Protein AF-H1DK63-F1 (afdb_monomer_lite)

Organism: NCBI:txid742817

Foldseek 3Di:
DWQWDWDDDPPDWIWIAGNVVRDIDTADPLLVVLVVCVVVVDDLVCSCVDPVCVVPDPVVSVVSVVVVVVCVVVNSGDRDDPDDPDVDPDDPVNVVVCLLVPAEDEDAQALDDPDADCPPCQHDPHDDDDDHPGDGDDVVVVVVSCVVSVVRDDHHYHYDD

Radius of gyration: 26.91 Å; chains: 1; bounding box: 57×32×70 Å

Secondary structure (DSSP, 8-state):
--SEEEEE-SSS-EEEEETTTTEEEEE-HHHHHHHHHHHTT--GGGGGG-GGGTTS-HHHHHHHHHHHHHHHHTTSS-SS-SS--------HHHHHHHHHT--EEEEE-B---S---TTSTTSSS--SPPPP---BPPHHHHHHHHHHHTTSS--EEEEE-

InterPro domains:
  IPR000385 MoaA/NifB/PqqE, iron-sulphur binding, conserved site [PS01305] (109-120)
  IPR013785 Aldolase-type TIM barrel [G3DSA:3.20.20.70] (91-160)
  IPR058240 Radical SAM superfamily [SSF102114] (104-151)

Structure (mmCIF, N/CA/C/O backbone):
data_AF-H1DK63-F1
#
_entry.id   AF-H1DK63-F1
#
loop_
_atom_site.group_PDB
_atom_site.id
_atom_site.type_symbol
_atom_site.label_atom_id
_atom_site.label_alt_id
_atom_site.label_comp_id
_atom_site.label_asym_id
_atom_site.label_entity_id
_atom_site.label_seq_id
_atom_site.pdbx_PDB_ins_code
_atom_site.Cartn_x
_atom_site.Cartn_y
_atom_site.Cartn_z
_atom_site.occupancy
_atom_site.B_iso_or_equiv
_atom_site.auth_seq_id
_atom_site.auth_comp_id
_atom_site.auth_asym_id
_atom_site.auth_atom_id
_atom_site.pdbx_PDB_model_num
ATOM 1 N N . MET A 1 1 ? 15.204 -5.808 -1.249 1.00 54.41 1 MET A N 1
ATOM 2 C CA . MET A 1 1 ? 14.059 -5.805 -2.186 1.00 54.41 1 MET A CA 1
ATOM 3 C C . MET A 1 1 ? 14.324 -4.752 -3.243 1.00 54.41 1 MET A C 1
ATOM 5 O O . MET A 1 1 ? 14.629 -3.634 -2.863 1.00 54.41 1 MET A O 1
ATOM 9 N N . LYS A 1 2 ? 14.225 -5.095 -4.530 1.00 66.62 2 LYS A N 1
ATOM 10 C CA . LYS A 1 2 ? 14.326 -4.110 -5.616 1.00 66.62 2 LYS A CA 1
ATOM 11 C C . LYS A 1 2 ? 13.264 -3.024 -5.396 1.00 66.62 2 LYS A C 1
ATOM 13 O O . LYS A 1 2 ? 12.132 -3.370 -5.063 1.00 66.62 2 LYS A O 1
ATOM 18 N N . ASN A 1 3 ? 13.602 -1.749 -5.571 1.00 73.12 3 ASN A N 1
ATOM 19 C CA . ASN A 1 3 ? 12.677 -0.636 -5.310 1.00 73.12 3 ASN A CA 1
ATOM 20 C C . ASN A 1 3 ? 11.567 -0.508 -6.375 1.00 73.12 3 ASN A C 1
ATOM 22 O O . ASN A 1 3 ? 10.694 0.352 -6.297 1.00 73.12 3 ASN A O 1
ATOM 26 N N . ASN A 1 4 ? 11.563 -1.380 -7.381 1.00 79.44 4 ASN A N 1
ATOM 27 C CA . ASN A 1 4 ? 10.559 -1.354 -8.422 1.00 79.44 4 ASN A CA 1
ATOM 28 C C . ASN A 1 4 ? 9.896 -2.691 -8.720 1.00 79.44 4 ASN A C 1
ATOM 30 O O . ASN A 1 4 ? 10.527 -3.747 -8.730 1.00 79.44 4 ASN A O 1
ATOM 34 N N . ILE A 1 5 ? 8.619 -2.591 -9.085 1.00 86.12 5 ILE A N 1
ATOM 35 C CA . ILE A 1 5 ? 7.793 -3.697 -9.555 1.00 86.12 5 ILE A CA 1
ATOM 36 C C . ILE A 1 5 ? 7.347 -3.389 -10.984 1.00 86.12 5 ILE A C 1
ATOM 38 O O . ILE A 1 5 ? 6.712 -2.366 -11.247 1.00 86.12 5 ILE A O 1
ATOM 42 N N . LEU A 1 6 ? 7.680 -4.284 -11.912 1.00 87.06 6 LEU A N 1
ATOM 43 C CA . LEU A 1 6 ? 7.161 -4.261 -13.275 1.00 87.06 6 LEU A CA 1
ATOM 44 C C . LEU A 1 6 ? 5.926 -5.161 -13.339 1.00 87.06 6 LEU A C 1
ATOM 46 O O . LEU A 1 6 ? 6.004 -6.341 -13.006 1.00 87.06 6 LEU A O 1
ATOM 50 N N . PHE A 1 7 ? 4.795 -4.626 -13.785 1.00 88.69 7 PHE A N 1
ATOM 51 C CA . PHE A 1 7 ? 3.584 -5.419 -13.990 1.00 88.69 7 PHE A CA 1
ATOM 52 C C . PHE A 1 7 ? 2.838 -4.974 -15.244 1.00 88.69 7 PHE A C 1
ATOM 54 O O . PHE A 1 7 ? 3.188 -3.994 -15.906 1.00 88.69 7 PHE A O 1
ATOM 61 N N . SER A 1 8 ? 1.840 -5.747 -15.653 1.00 88.75 8 SER A N 1
ATOM 62 C CA . SER A 1 8 ? 1.051 -5.458 -16.849 1.00 88.75 8 SER A CA 1
ATOM 63 C C . SER A 1 8 ? -0.408 -5.776 -16.608 1.00 88.75 8 SER A C 1
ATOM 65 O O . SER A 1 8 ? -0.727 -6.714 -15.880 1.00 88.75 8 SER A O 1
ATOM 67 N N . THR A 1 9 ? -1.290 -5.001 -17.227 1.00 86.88 9 THR A N 1
ATOM 68 C CA . THR A 1 9 ? -2.692 -5.394 -17.340 1.00 86.88 9 THR A CA 1
ATOM 69 C C . THR A 1 9 ? -2.826 -6.504 -18.383 1.00 86.88 9 THR A C 1
ATOM 71 O O . THR A 1 9 ? -1.981 -6.582 -19.279 1.00 86.88 9 THR A O 1
ATOM 74 N N . PRO A 1 10 ? -3.877 -7.342 -18.299 1.00 81.56 10 PRO A N 1
ATOM 75 C CA . PRO A 1 10 ? -4.086 -8.443 -19.239 1.00 81.56 10 PRO A CA 1
ATOM 76 C C . PRO A 1 10 ? -4.026 -8.017 -20.710 1.00 81.56 10 PRO A C 1
ATOM 78 O O . PRO A 1 10 ? -3.481 -8.743 -21.535 1.00 81.56 10 PRO A O 1
ATOM 81 N N . ASP A 1 11 ? -4.506 -6.807 -21.021 1.00 70.06 11 ASP A N 1
ATOM 82 C CA . ASP A 1 11 ? -4.874 -6.507 -22.402 1.00 70.06 11 ASP A CA 1
ATOM 83 C C . ASP A 1 11 ? -4.070 -5.401 -23.080 1.00 70.06 11 ASP A C 1
ATOM 85 O O . ASP A 1 11 ? -4.255 -5.237 -24.284 1.00 70.06 11 ASP A O 1
ATOM 89 N N . ARG A 1 12 ? -3.250 -4.579 -22.392 1.00 73.94 12 ARG A N 1
ATOM 90 C CA . ARG A 1 12 ? -2.667 -3.411 -23.100 1.00 73.94 12 ARG A CA 1
ATOM 91 C C . ARG A 1 12 ? -1.492 -2.669 -22.480 1.00 73.94 12 ARG A C 1
ATOM 93 O O . ARG A 1 12 ? -0.650 -2.176 -23.227 1.00 73.94 12 ARG A O 1
ATOM 100 N N . PHE A 1 13 ? -1.438 -2.513 -21.162 1.00 85.00 13 PHE A N 1
ATOM 101 C CA . PHE A 1 13 ? -0.543 -1.525 -20.560 1.00 85.00 13 PHE A CA 1
ATOM 102 C C . PHE A 1 13 ? 0.458 -2.166 -19.624 1.00 85.00 13 PHE A C 1
ATOM 104 O O . PHE A 1 13 ? 0.147 -3.080 -18.865 1.00 85.00 13 PHE A O 1
ATOM 111 N N . SER A 1 14 ? 1.682 -1.660 -19.698 1.00 90.62 14 SER A N 1
ATOM 112 C CA . SER A 1 14 ? 2.757 -2.040 -18.796 1.00 90.62 14 SER A CA 1
ATOM 113 C C . SER A 1 14 ? 2.981 -0.899 -17.829 1.00 90.62 14 SER A C 1
ATOM 115 O O . SER A 1 14 ? 2.930 0.265 -18.224 1.00 90.62 14 SER A O 1
ATOM 117 N N . TYR A 1 15 ? 3.218 -1.234 -16.574 1.00 90.62 15 TYR A N 1
ATOM 118 C CA . TYR A 1 15 ? 3.384 -0.262 -15.515 1.00 90.62 15 TYR A CA 1
ATOM 119 C C . TYR A 1 15 ? 4.626 -0.576 -14.726 1.00 90.62 15 TYR A C 1
ATOM 121 O O . TYR A 1 15 ? 5.005 -1.730 -14.518 1.00 90.62 15 TYR A O 1
ATOM 129 N N . TRP A 1 16 ? 5.213 0.503 -14.262 1.00 88.12 16 TRP A N 1
ATOM 130 C CA . TRP A 1 16 ? 6.343 0.489 -13.383 1.00 88.12 16 TRP A CA 1
ATOM 131 C C . TRP A 1 16 ? 5.947 1.142 -12.073 1.00 88.12 16 TRP A C 1
ATOM 133 O O . TRP A 1 16 ? 5.574 2.308 -12.073 1.00 88.12 16 TRP A O 1
ATOM 143 N N . TYR A 1 17 ? 5.984 0.395 -10.978 1.00 88.38 17 TYR A N 1
ATOM 144 C CA . TYR A 1 17 ? 5.674 0.913 -9.652 1.00 88.38 17 TYR A CA 1
ATOM 145 C C . TYR A 1 17 ? 6.955 1.111 -8.852 1.00 88.38 17 TYR A C 1
ATOM 147 O O . TYR A 1 17 ? 7.696 0.146 -8.664 1.00 88.38 17 TYR A O 1
ATOM 155 N N . SER A 1 18 ? 7.192 2.339 -8.389 1.00 85.81 18 SER A N 1
ATOM 156 C CA . SER A 1 18 ? 8.243 2.655 -7.417 1.00 85.81 18 SER A CA 1
ATOM 157 C C . SER A 1 18 ? 7.692 2.456 -6.010 1.00 85.81 18 SER A C 1
ATOM 159 O O . SER A 1 18 ? 6.699 3.084 -5.634 1.00 85.81 18 SER A O 1
ATOM 161 N N . ILE A 1 19 ? 8.333 1.589 -5.228 1.00 82.12 19 ILE A N 1
ATOM 162 C CA . ILE A 1 19 ? 7.929 1.297 -3.850 1.00 82.12 19 ILE A CA 1
ATOM 163 C C . ILE A 1 19 ? 8.214 2.506 -2.954 1.00 82.12 19 ILE A C 1
ATOM 165 O O . ILE A 1 19 ? 7.334 2.908 -2.192 1.00 82.12 19 ILE A O 1
ATOM 169 N N . SER A 1 20 ? 9.397 3.118 -3.079 1.00 79.19 20 SER A N 1
ATOM 170 C CA . SER A 1 20 ? 9.782 4.302 -2.301 1.00 79.19 20 SER A CA 1
ATOM 171 C C . SER A 1 20 ? 8.855 5.485 -2.563 1.00 79.19 20 SER A C 1
ATOM 173 O O . SER A 1 20 ? 8.379 6.113 -1.618 1.00 79.19 20 SER A O 1
ATOM 175 N N . ASN A 1 21 ? 8.540 5.758 -3.833 1.00 82.88 21 ASN A N 1
ATOM 176 C CA . ASN A 1 21 ? 7.709 6.911 -4.195 1.00 82.88 21 ASN A CA 1
ATOM 177 C C . ASN A 1 21 ? 6.205 6.612 -4.122 1.00 82.88 21 ASN A C 1
ATOM 179 O O . ASN A 1 21 ? 5.402 7.537 -4.100 1.00 82.88 21 ASN A O 1
ATOM 183 N N . LYS A 1 22 ? 5.810 5.333 -4.049 1.00 86.31 22 LYS A N 1
ATOM 184 C CA . LYS A 1 22 ? 4.411 4.866 -4.067 1.00 86.31 22 LYS A CA 1
ATOM 185 C C . LYS A 1 22 ? 3.636 5.314 -5.310 1.00 86.31 22 LYS A C 1
ATOM 187 O O . LYS A 1 22 ? 2.421 5.502 -5.259 1.00 86.31 22 LYS A O 1
ATOM 192 N N . GLU A 1 23 ? 4.328 5.425 -6.437 1.00 87.44 23 GLU A N 1
ATOM 193 C CA . GLU A 1 23 ? 3.779 5.906 -7.704 1.00 87.44 23 GLU A CA 1
ATOM 194 C C . GLU A 1 23 ? 3.929 4.866 -8.813 1.00 87.44 23 GLU A C 1
ATOM 196 O O . GLU A 1 23 ? 4.910 4.118 -8.859 1.00 87.44 23 GLU A O 1
ATOM 201 N N . TYR A 1 24 ? 2.956 4.838 -9.728 1.00 89.38 24 TYR A N 1
ATOM 202 C CA . TYR A 1 24 ? 3.023 4.047 -10.952 1.00 89.38 24 TYR A CA 1
ATOM 203 C C . TYR A 1 24 ? 3.283 4.940 -12.165 1.00 89.38 24 TYR A C 1
ATOM 205 O O . TYR A 1 24 ? 2.668 5.987 -12.351 1.00 89.38 24 TYR A O 1
ATOM 213 N N . ILE A 1 25 ? 4.166 4.480 -13.040 1.00 89.31 25 ILE A N 1
ATOM 214 C CA . ILE A 1 25 ? 4.513 5.123 -14.299 1.00 89.31 25 ILE A CA 1
ATOM 215 C C . ILE A 1 25 ? 4.090 4.191 -15.424 1.00 89.31 25 ILE A C 1
ATOM 217 O O . ILE A 1 25 ? 4.457 3.014 -15.465 1.00 89.31 25 ILE A O 1
ATOM 221 N N . LEU A 1 26 ? 3.304 4.729 -16.352 1.00 90.56 26 LEU A N 1
ATOM 222 C CA . LEU A 1 26 ? 2.939 4.018 -17.567 1.00 90.56 26 LEU A CA 1
ATOM 223 C C . LEU A 1 26 ? 4.193 3.792 -18.420 1.00 90.56 26 LEU A C 1
ATOM 225 O O . LEU A 1 26 ? 4.925 4.736 -18.727 1.00 90.56 26 LEU A O 1
ATOM 229 N N . LEU A 1 27 ? 4.402 2.548 -18.840 1.00 90.25 27 LEU A N 1
ATOM 230 C CA . LEU A 1 27 ? 5.462 2.151 -19.753 1.00 90.25 27 LEU A CA 1
ATOM 231 C C . LEU A 1 27 ? 4.888 1.885 -21.148 1.00 90.25 27 LEU A C 1
ATOM 233 O O . LEU A 1 27 ? 4.236 0.858 -21.370 1.00 90.25 27 LEU A O 1
ATOM 237 N N . PRO A 1 28 ? 5.160 2.777 -22.113 1.00 89.88 28 PRO A N 1
ATOM 238 C CA . PRO A 1 28 ? 4.927 2.500 -23.522 1.00 89.88 28 PRO A CA 1
ATOM 239 C C . PRO A 1 28 ? 5.690 1.246 -23.988 1.00 89.88 28 PRO A C 1
ATOM 241 O O . PRO A 1 28 ? 6.728 0.916 -23.403 1.00 89.88 28 PRO A O 1
ATOM 244 N N . PRO A 1 29 ? 5.247 0.573 -25.069 1.00 90.12 29 PRO A N 1
ATOM 245 C CA . PRO A 1 29 ? 5.880 -0.655 -25.556 1.00 90.12 29 PRO A CA 1
ATOM 246 C C . PRO A 1 29 ? 7.394 -0.529 -25.771 1.00 90.12 29 PRO A C 1
ATOM 248 O O . PRO A 1 29 ? 8.141 -1.409 -25.353 1.00 90.12 29 PRO A O 1
ATOM 251 N N . LEU A 1 30 ? 7.855 0.583 -26.354 1.00 91.56 30 LEU A N 1
ATOM 252 C CA . LEU A 1 30 ? 9.280 0.845 -26.571 1.00 91.56 30 LEU A CA 1
ATOM 253 C C . LEU A 1 30 ? 10.058 0.978 -25.253 1.00 91.56 30 LEU A C 1
ATOM 255 O O . LEU A 1 30 ? 11.078 0.317 -25.072 1.00 91.56 30 LEU A O 1
ATOM 259 N N . ALA A 1 31 ? 9.541 1.763 -24.302 1.00 90.88 31 ALA A N 1
ATOM 260 C CA . ALA A 1 31 ? 10.151 1.919 -22.981 1.00 90.88 31 ALA A CA 1
ATOM 261 C C . ALA A 1 31 ? 10.282 0.571 -22.261 1.00 90.88 31 ALA A C 1
ATOM 263 O O . ALA A 1 31 ? 11.328 0.270 -21.693 1.00 90.88 31 ALA A O 1
ATOM 264 N N . ARG A 1 32 ? 9.236 -0.265 -22.333 1.00 90.38 32 ARG A N 1
ATOM 265 C CA . ARG A 1 32 ? 9.256 -1.616 -21.765 1.00 90.38 32 ARG A CA 1
ATOM 266 C C . ARG A 1 32 ? 10.326 -2.489 -22.412 1.00 90.38 32 ARG A C 1
ATOM 268 O O . ARG A 1 32 ? 11.072 -3.131 -21.681 1.00 90.38 32 ARG A O 1
ATOM 275 N N . LYS A 1 33 ? 10.406 -2.528 -23.747 1.00 91.12 33 LYS A N 1
ATOM 276 C CA . LYS A 1 33 ? 11.435 -3.311 -24.454 1.00 91.12 33 LYS A CA 1
ATOM 277 C C . LYS A 1 33 ? 12.834 -2.892 -24.006 1.00 91.12 33 LYS A C 1
ATOM 279 O O . LYS A 1 33 ? 13.627 -3.743 -23.629 1.00 91.12 33 LYS A O 1
ATOM 284 N N . ILE A 1 34 ? 13.102 -1.585 -23.991 1.00 92.62 34 ILE A N 1
ATOM 285 C CA . ILE A 1 34 ? 14.385 -1.019 -23.557 1.00 92.62 34 ILE A CA 1
ATOM 286 C C . ILE A 1 34 ? 14.705 -1.450 -22.123 1.00 92.62 34 ILE A C 1
ATOM 288 O O . ILE A 1 34 ? 15.787 -1.967 -21.873 1.00 92.62 34 ILE A O 1
ATOM 292 N N . ILE A 1 35 ? 13.753 -1.301 -21.199 1.00 89.50 35 ILE A N 1
ATOM 293 C CA . ILE A 1 35 ? 13.906 -1.728 -19.803 1.00 89.50 35 ILE A CA 1
ATOM 294 C C . ILE A 1 35 ? 14.247 -3.220 -19.708 1.00 89.50 35 ILE A C 1
ATOM 296 O O . ILE A 1 35 ? 15.203 -3.574 -19.027 1.00 89.50 35 ILE A O 1
ATOM 300 N N . MET A 1 36 ? 13.514 -4.083 -20.416 1.00 89.06 36 MET A N 1
ATOM 301 C CA . MET A 1 36 ? 13.754 -5.529 -20.394 1.00 89.06 36 MET A CA 1
ATOM 302 C C . MET A 1 36 ? 15.140 -5.896 -20.946 1.00 89.06 36 MET A C 1
ATOM 304 O O . MET A 1 36 ? 15.805 -6.766 -20.391 1.00 89.06 36 MET A O 1
ATOM 308 N N . LEU A 1 37 ? 15.603 -5.215 -22.000 1.00 92.44 37 LEU A N 1
ATOM 309 C CA . LEU A 1 37 ? 16.947 -5.412 -22.552 1.00 92.44 37 LEU A CA 1
ATOM 310 C C . LEU A 1 37 ? 18.026 -4.983 -21.546 1.00 92.44 37 LEU A C 1
ATOM 312 O O . LEU A 1 37 ? 18.966 -5.738 -21.301 1.00 92.44 37 LEU A O 1
ATOM 316 N N . LEU A 1 38 ? 17.866 -3.821 -20.908 1.00 89.12 38 LEU A N 1
ATOM 317 C CA . LEU A 1 38 ? 18.789 -3.352 -19.869 1.00 89.12 38 LEU A CA 1
ATOM 318 C C . LEU A 1 38 ? 18.832 -4.317 -18.670 1.00 89.12 38 LEU A C 1
ATOM 320 O O . LEU A 1 38 ? 19.911 -4.631 -18.178 1.00 89.12 38 LEU A O 1
ATOM 324 N N . GLU A 1 39 ? 17.681 -4.835 -18.230 1.00 85.75 39 GLU A N 1
ATOM 325 C CA . GLU A 1 39 ? 17.595 -5.827 -17.146 1.00 85.75 39 GLU A CA 1
ATOM 326 C C . GLU A 1 39 ? 18.199 -7.188 -17.523 1.00 85.75 39 GLU A C 1
ATOM 328 O O . GLU A 1 39 ? 18.693 -7.894 -16.648 1.00 85.75 39 GLU A O 1
ATOM 333 N N . SER A 1 40 ? 18.221 -7.545 -18.813 1.00 88.94 40 SER A N 1
ATOM 334 C CA . SER A 1 40 ? 18.937 -8.732 -19.310 1.00 88.94 40 SER A CA 1
ATOM 335 C C . SER A 1 40 ? 20.463 -8.562 -19.390 1.00 88.94 40 SER A C 1
ATOM 337 O O . SER A 1 40 ? 21.163 -9.501 -19.765 1.00 88.94 40 SER A O 1
ATOM 339 N N . GLY A 1 41 ? 20.991 -7.386 -19.028 1.00 88.75 41 GLY A N 1
ATOM 340 C CA . GLY A 1 41 ? 22.427 -7.094 -18.991 1.00 88.75 41 GLY A CA 1
ATOM 341 C C . GLY A 1 41 ? 22.990 -6.455 -20.263 1.00 88.75 41 GLY A C 1
ATOM 342 O O . GLY A 1 41 ? 24.206 -6.287 -20.375 1.00 88.75 41 GLY A O 1
ATOM 343 N N . ILE A 1 42 ? 22.142 -6.072 -21.224 1.00 92.31 42 ILE A N 1
ATOM 344 C CA . ILE A 1 42 ? 22.589 -5.347 -22.419 1.00 92.31 42 ILE A CA 1
ATOM 345 C C . ILE A 1 42 ? 22.983 -3.927 -22.018 1.00 92.31 42 ILE A C 1
ATOM 347 O O . ILE A 1 42 ? 22.211 -3.202 -21.390 1.00 92.31 42 ILE A O 1
ATOM 351 N N . LYS A 1 43 ? 24.189 -3.512 -22.410 1.00 90.44 43 LYS A N 1
ATOM 352 C CA . LYS A 1 43 ? 24.673 -2.154 -22.160 1.00 90.44 43 LYS A CA 1
ATOM 353 C C . LYS A 1 43 ? 23.906 -1.138 -22.997 1.00 90.44 43 LYS A C 1
ATOM 355 O O . LYS A 1 43 ? 23.543 -1.394 -24.144 1.00 90.44 43 LYS A O 1
ATOM 360 N N . THR A 1 44 ? 23.751 0.062 -22.450 1.00 88.12 44 THR A N 1
ATOM 361 C CA . THR A 1 44 ? 23.100 1.203 -23.107 1.00 88.12 44 THR A CA 1
ATOM 362 C C . THR A 1 44 ? 23.706 1.513 -24.484 1.00 88.12 44 THR A C 1
ATOM 364 O O . THR A 1 44 ? 22.986 1.844 -25.421 1.00 88.12 44 THR A O 1
ATOM 367 N N . GLU A 1 45 ? 25.023 1.341 -24.618 1.00 88.62 45 GLU A N 1
ATOM 368 C CA . GLU A 1 45 ? 25.811 1.542 -25.845 1.00 88.62 45 GLU A CA 1
ATOM 369 C C . GLU A 1 45 ? 25.561 0.476 -26.925 1.00 88.62 45 GLU A C 1
ATOM 371 O O . GLU A 1 45 ? 25.860 0.673 -28.096 1.00 88.62 45 GLU A O 1
ATOM 376 N N . ASP A 1 46 ? 25.029 -0.685 -26.557 1.00 91.25 46 ASP A N 1
ATOM 377 C CA . ASP A 1 46 ? 24.797 -1.791 -27.490 1.00 91.25 46 ASP A CA 1
ATOM 378 C C . ASP A 1 46 ? 23.309 -1.988 -27.788 1.00 91.25 46 ASP A C 1
ATOM 380 O O . ASP A 1 46 ? 22.932 -2.851 -28.586 1.00 91.25 46 ASP A O 1
ATOM 384 N N . ILE A 1 47 ? 22.443 -1.173 -27.181 1.00 90.94 47 ILE A N 1
ATOM 385 C CA . ILE A 1 47 ? 20.996 -1.373 -27.231 1.00 90.94 47 ILE A CA 1
ATOM 386 C C . ILE A 1 47 ? 20.421 -1.161 -28.635 1.00 90.94 47 ILE A C 1
ATOM 388 O O . ILE A 1 47 ? 19.498 -1.856 -29.043 1.00 90.94 47 ILE A O 1
ATOM 392 N N . TRP A 1 48 ? 21.002 -0.255 -29.426 1.00 87.56 48 TRP A N 1
ATOM 393 C CA . TRP A 1 48 ? 20.551 0.001 -30.799 1.00 87.56 48 TRP A CA 1
ATOM 394 C C . TRP A 1 48 ? 20.917 -1.120 -31.778 1.00 87.56 48 TRP A C 1
ATOM 396 O O . TRP A 1 48 ? 20.447 -1.113 -32.910 1.00 87.56 48 TRP A O 1
ATOM 406 N N . LYS A 1 49 ? 21.771 -2.068 -31.371 1.00 88.81 49 LYS A N 1
ATOM 407 C CA . LYS A 1 49 ? 22.142 -3.239 -32.180 1.00 88.81 49 LYS A CA 1
ATOM 408 C C . LYS A 1 49 ? 21.150 -4.395 -32.004 1.00 88.81 49 LYS A C 1
ATOM 410 O O . LYS A 1 49 ? 21.277 -5.408 -32.685 1.00 88.81 49 LYS A O 1
ATOM 415 N N . GLN A 1 50 ? 20.196 -4.262 -31.081 1.00 92.19 50 GLN A N 1
ATOM 416 C CA . GLN A 1 50 ? 19.258 -5.321 -30.727 1.00 92.19 50 GLN A CA 1
ATOM 417 C C . GLN A 1 50 ? 18.132 -5.427 -31.753 1.00 92.19 50 GLN A C 1
ATOM 419 O O . GLN A 1 50 ? 17.515 -4.430 -32.140 1.00 92.19 50 GLN A O 1
ATOM 424 N N . LYS A 1 51 ? 17.836 -6.660 -32.167 1.00 91.62 51 LYS A N 1
ATOM 425 C CA . LYS A 1 51 ? 16.835 -6.964 -33.198 1.00 91.62 51 LYS A CA 1
ATOM 426 C C . LYS A 1 51 ? 15.428 -6.513 -32.786 1.00 91.62 51 LYS A C 1
ATOM 428 O O . LYS A 1 51 ? 14.618 -6.117 -33.617 1.00 91.62 51 LYS A O 1
ATOM 433 N N . GLU A 1 52 ? 15.141 -6.519 -31.490 1.00 90.12 52 GLU A N 1
ATOM 434 C CA . GLU A 1 52 ? 13.880 -6.098 -30.875 1.00 90.12 52 GLU A CA 1
ATOM 435 C C . GLU A 1 52 ? 13.557 -4.613 -31.111 1.00 90.12 52 GLU A C 1
ATOM 437 O O . GLU A 1 52 ? 12.385 -4.216 -31.033 1.00 90.12 52 GLU A O 1
ATOM 442 N N . LEU A 1 53 ? 14.588 -3.807 -31.392 1.00 91.81 53 LEU A N 1
ATOM 443 C CA . LEU A 1 53 ? 14.509 -2.364 -31.613 1.00 91.81 53 LEU A CA 1
ATOM 444 C C . LEU A 1 53 ? 14.779 -1.959 -33.072 1.00 91.81 53 LEU A C 1
ATOM 446 O O . LEU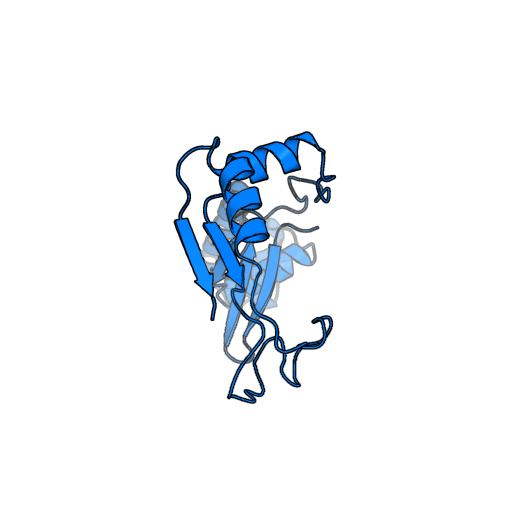 A 1 53 ? 14.771 -0.772 -33.373 1.00 91.81 53 LEU A O 1
ATOM 450 N N . GLU A 1 54 ? 14.955 -2.913 -33.993 1.00 90.94 54 GLU A N 1
ATOM 451 C CA . GLU A 1 54 ? 15.296 -2.653 -35.406 1.00 90.94 54 GLU A CA 1
ATOM 452 C C . GLU A 1 54 ? 14.278 -1.747 -36.125 1.00 90.94 54 GLU A C 1
ATOM 454 O O . GLU A 1 54 ? 14.624 -1.008 -37.044 1.00 90.94 54 GLU A O 1
ATOM 459 N N . ARG A 1 55 ? 13.011 -1.786 -35.695 1.00 91.44 55 ARG A N 1
ATOM 460 C CA . ARG A 1 55 ? 11.915 -0.983 -36.266 1.00 91.44 55 ARG A CA 1
ATOM 461 C C . ARG A 1 55 ? 11.757 0.401 -35.634 1.00 91.44 55 ARG A C 1
ATOM 463 O O . ARG A 1 55 ? 10.915 1.171 -36.085 1.00 91.44 55 ARG A O 1
ATOM 470 N N . GLU A 1 56 ? 12.495 0.688 -34.571 1.00 92.50 56 GLU A N 1
ATOM 471 C CA . GLU A 1 56 ? 12.343 1.896 -33.763 1.00 92.50 56 GLU A CA 1
ATOM 472 C C . GLU A 1 56 ? 13.365 2.946 -34.217 1.00 92.50 56 GLU A C 1
ATOM 474 O O . GLU A 1 56 ? 14.472 2.616 -34.648 1.00 92.50 56 GLU A O 1
ATOM 479 N N . THR A 1 57 ? 13.025 4.233 -34.126 1.00 93.69 57 THR A N 1
ATOM 480 C CA . THR A 1 57 ? 13.979 5.272 -34.529 1.00 93.69 57 THR A CA 1
ATOM 481 C C . THR A 1 57 ? 15.056 5.465 -33.463 1.00 93.69 57 THR A C 1
ATOM 483 O O . THR A 1 57 ? 14.808 5.360 -32.259 1.00 93.69 57 THR A O 1
ATOM 486 N N . LYS A 1 58 ? 16.272 5.832 -33.888 1.00 90.88 58 LYS A N 1
ATOM 487 C CA . LYS A 1 58 ? 17.360 6.156 -32.951 1.00 90.88 58 LYS A CA 1
ATOM 488 C C . LYS A 1 58 ? 16.980 7.299 -31.999 1.00 90.88 58 LYS A C 1
ATOM 490 O O . LYS A 1 58 ? 17.403 7.286 -30.846 1.00 90.88 58 LYS A O 1
ATOM 495 N N . ALA A 1 59 ? 16.188 8.264 -32.470 1.00 94.06 59 ALA A N 1
ATOM 496 C CA . ALA A 1 59 ? 15.712 9.383 -31.662 1.00 94.06 59 ALA A CA 1
ATOM 497 C C . ALA A 1 59 ? 14.761 8.920 -30.547 1.00 94.06 59 ALA A C 1
ATOM 499 O O . ALA A 1 59 ? 14.942 9.320 -29.398 1.00 94.06 59 ALA A O 1
ATOM 500 N N . ASP A 1 60 ? 13.812 8.030 -30.855 1.00 93.88 60 ASP A N 1
ATOM 501 C CA . ASP A 1 60 ? 12.872 7.496 -29.862 1.00 93.88 60 ASP A CA 1
ATOM 502 C C . ASP A 1 60 ? 13.583 6.633 -28.817 1.00 93.88 60 ASP A C 1
ATOM 504 O O . ASP A 1 60 ? 13.327 6.759 -27.618 1.00 93.88 60 ASP A O 1
ATOM 508 N N . ILE A 1 61 ? 14.523 5.787 -29.257 1.00 94.12 61 ILE A N 1
ATOM 509 C CA . ILE A 1 61 ? 15.353 4.985 -28.349 1.00 94.12 61 ILE A CA 1
ATOM 510 C C . ILE A 1 61 ? 16.119 5.912 -27.401 1.00 94.12 61 ILE A C 1
ATOM 512 O O . ILE A 1 61 ? 16.065 5.726 -26.186 1.00 94.12 61 ILE A O 1
ATOM 516 N N . LEU A 1 62 ? 16.785 6.941 -27.937 1.00 94.56 62 LEU A N 1
ATOM 517 C CA . LEU A 1 62 ? 17.557 7.893 -27.141 1.00 94.56 62 LEU A CA 1
ATOM 518 C C . LEU A 1 62 ? 16.676 8.660 -26.143 1.00 94.56 62 LEU A C 1
ATOM 520 O O . LEU A 1 62 ? 17.056 8.810 -24.982 1.00 94.56 62 LEU A O 1
ATOM 524 N N . TYR A 1 63 ? 15.480 9.087 -26.557 1.00 95.12 63 TYR A N 1
ATOM 525 C CA . TYR A 1 63 ? 14.507 9.727 -25.671 1.00 95.12 63 TYR A CA 1
ATOM 526 C C . TYR A 1 63 ? 14.171 8.842 -24.463 1.00 95.12 63 TYR A C 1
ATOM 528 O O . TYR A 1 63 ? 14.232 9.298 -23.318 1.00 95.12 63 TYR A O 1
ATOM 536 N N . TYR A 1 64 ? 13.845 7.566 -24.693 1.00 93.56 64 TYR A N 1
ATOM 537 C CA . TYR A 1 64 ? 13.494 6.659 -23.601 1.00 93.56 64 TYR A CA 1
ATOM 538 C C . TYR A 1 64 ? 14.692 6.280 -22.732 1.00 93.56 64 TYR A C 1
ATOM 540 O O . TYR A 1 64 ? 14.516 6.137 -21.524 1.00 93.56 64 TYR A O 1
ATOM 548 N N . LEU A 1 65 ? 15.896 6.179 -23.297 1.00 93.12 65 LEU A N 1
ATOM 549 C CA . LEU A 1 65 ? 17.122 5.996 -22.519 1.00 93.12 65 LEU A CA 1
ATOM 550 C C . LEU A 1 65 ? 17.339 7.150 -21.534 1.00 93.12 65 LEU A C 1
ATOM 552 O O . LEU A 1 65 ? 17.487 6.900 -20.339 1.00 93.12 65 LEU A O 1
ATOM 556 N N . HIS A 1 66 ? 17.256 8.400 -22.004 1.00 93.75 66 HIS A N 1
ATOM 557 C CA . HIS A 1 66 ? 17.356 9.575 -21.133 1.00 93.75 66 HIS A CA 1
ATOM 558 C C . HIS A 1 66 ? 16.243 9.621 -20.088 1.00 93.75 66 HIS A C 1
ATOM 560 O O . HIS A 1 66 ? 16.485 9.960 -18.932 1.00 93.75 66 HIS A O 1
ATOM 566 N N . LYS A 1 67 ? 15.016 9.247 -20.467 1.00 91.75 67 LYS A N 1
ATOM 567 C CA . LYS A 1 67 ? 13.898 9.178 -19.525 1.00 91.75 67 LYS A CA 1
ATOM 568 C C . LYS A 1 67 ? 14.153 8.151 -18.419 1.00 91.75 67 LYS A C 1
ATOM 570 O O . LYS A 1 67 ? 13.889 8.439 -17.257 1.00 91.75 67 LYS A O 1
ATOM 575 N N . ILE A 1 68 ? 14.663 6.969 -18.758 1.00 89.62 68 ILE A N 1
ATOM 576 C CA . ILE A 1 68 ? 14.986 5.916 -17.784 1.00 89.62 68 ILE A CA 1
ATOM 577 C C . ILE A 1 68 ? 16.125 6.362 -16.864 1.00 89.62 68 ILE A C 1
ATOM 579 O O . ILE A 1 68 ? 16.041 6.165 -15.656 1.00 89.62 68 ILE A O 1
ATOM 583 N N . GLU A 1 69 ? 17.165 6.987 -17.415 1.00 90.31 69 GLU A N 1
ATOM 584 C CA . GLU A 1 69 ? 18.278 7.541 -16.640 1.00 90.31 69 GLU A CA 1
ATOM 585 C C . GLU A 1 69 ? 17.811 8.631 -15.667 1.00 90.31 69 GLU A C 1
ATOM 587 O O . GLU A 1 69 ? 18.148 8.596 -14.486 1.00 90.31 69 GLU A O 1
ATOM 592 N N . TYR A 1 70 ? 16.950 9.544 -16.120 1.00 91.25 70 TYR A N 1
ATOM 593 C CA . TYR A 1 70 ? 16.330 10.540 -15.251 1.00 91.25 70 TYR A CA 1
ATOM 594 C C . TYR A 1 70 ? 15.570 9.881 -14.091 1.00 91.25 70 TYR A C 1
ATOM 596 O O . TYR A 1 70 ? 15.769 10.247 -12.936 1.00 91.25 70 TYR A O 1
ATOM 604 N N . LEU A 1 71 ? 14.745 8.870 -14.376 1.00 86.50 71 LEU A N 1
ATOM 605 C CA . LEU A 1 71 ? 13.969 8.160 -13.355 1.00 86.50 71 LEU A CA 1
ATOM 606 C C . LEU A 1 71 ? 14.858 7.401 -12.352 1.00 86.50 71 LEU A C 1
ATOM 608 O O . LEU A 1 71 ? 14.526 7.348 -11.168 1.00 86.50 71 LEU A O 1
ATOM 612 N N . LYS A 1 72 ? 15.999 6.861 -12.800 1.00 84.56 72 LYS A N 1
ATOM 613 C CA . LYS A 1 72 ? 17.043 6.303 -11.921 1.00 84.56 72 LYS A CA 1
ATOM 614 C C . LYS A 1 72 ? 17.604 7.362 -10.983 1.00 84.56 72 LYS A C 1
ATOM 616 O O . LYS A 1 72 ? 17.595 7.166 -9.774 1.00 84.56 72 LYS A O 1
ATOM 621 N N . ASN A 1 73 ? 17.989 8.513 -11.523 1.00 87.06 73 ASN A N 1
ATOM 622 C CA . ASN A 1 73 ? 18.553 9.612 -10.738 1.00 87.06 73 ASN A CA 1
ATOM 623 C C . ASN A 1 73 ? 17.551 10.215 -9.737 1.00 87.06 73 ASN A C 1
ATOM 625 O O . ASN A 1 73 ? 17.955 10.772 -8.723 1.00 87.06 73 ASN A O 1
ATOM 629 N N . GLN A 1 74 ? 16.247 10.108 -10.006 1.00 85.31 74 GLN A N 1
ATOM 630 C CA . GLN A 1 74 ? 15.182 10.517 -9.081 1.00 85.31 74 GLN A CA 1
ATOM 631 C C . GLN A 1 74 ? 14.766 9.407 -8.095 1.00 85.31 74 GLN A C 1
ATOM 633 O O . GLN A 1 74 ? 13.720 9.519 -7.464 1.00 85.31 74 GLN A O 1
ATOM 638 N N . HIS A 1 75 ? 15.545 8.327 -7.963 1.00 80.38 75 HIS A N 1
ATOM 639 C CA . HIS A 1 75 ? 15.285 7.211 -7.038 1.00 80.38 75 HIS A CA 1
ATOM 640 C C . HIS A 1 75 ? 13.953 6.487 -7.281 1.00 80.38 75 HIS A C 1
ATOM 642 O O . HIS A 1 75 ? 13.463 5.748 -6.427 1.00 80.38 75 HIS A O 1
ATOM 648 N N . PHE A 1 76 ? 13.355 6.640 -8.467 1.00 79.00 76 PHE A N 1
ATOM 649 C CA . PHE A 1 76 ? 12.245 5.776 -8.857 1.00 79.00 76 PHE A CA 1
ATOM 650 C C . PHE A 1 76 ? 12.755 4.372 -9.216 1.00 79.00 76 PHE A C 1
ATOM 652 O O . PHE A 1 76 ? 12.014 3.402 -9.081 1.00 79.00 76 PHE A O 1
ATOM 659 N N . TRP A 1 77 ? 14.019 4.261 -9.650 1.00 74.62 77 TRP A N 1
ATOM 660 C CA . TRP A 1 77 ? 14.701 3.009 -9.979 1.00 74.62 77 TRP A CA 1
ATOM 661 C C . TRP A 1 77 ? 15.972 2.858 -9.142 1.00 74.62 77 TRP A C 1
ATOM 663 O O . TRP A 1 77 ? 16.964 3.533 -9.411 1.00 74.62 77 TRP A O 1
ATOM 673 N N . SER A 1 78 ? 15.983 1.918 -8.199 1.00 65.25 78 SER A N 1
ATOM 674 C CA . SER A 1 78 ? 17.193 1.511 -7.478 1.00 65.25 78 SER A CA 1
ATOM 675 C C . SER A 1 78 ? 17.234 -0.009 -7.294 1.00 65.25 78 SER A C 1
ATOM 677 O O . SER A 1 78 ? 16.210 -0.660 -7.057 1.00 65.25 78 SER A O 1
ATOM 679 N N . GLU A 1 79 ? 18.427 -0.588 -7.457 1.00 59.09 79 GLU A N 1
ATOM 680 C CA . GLU A 1 79 ? 18.676 -2.015 -7.194 1.00 59.09 79 GLU A CA 1
ATOM 681 C C . GLU A 1 79 ? 18.658 -2.312 -5.694 1.00 59.09 79 GLU A C 1
ATOM 683 O O . GLU A 1 79 ? 18.225 -3.386 -5.272 1.00 59.09 79 GLU A O 1
ATOM 688 N N . GLU A 1 80 ? 19.027 -1.315 -4.894 1.00 58.78 80 GLU A N 1
ATOM 689 C CA . GLU A 1 80 ? 19.021 -1.397 -3.447 1.00 58.78 80 GLU A CA 1
ATOM 690 C C . GLU A 1 80 ? 17.796 -0.670 -2.883 1.00 58.78 80 GLU A C 1
ATOM 692 O O . GLU A 1 80 ? 17.494 0.461 -3.291 1.00 58.78 80 GLU A O 1
ATOM 697 N N . PRO A 1 81 ? 17.047 -1.300 -1.963 1.00 55.06 81 PRO A N 1
ATOM 698 C CA . PRO A 1 81 ? 16.128 -0.543 -1.136 1.00 55.06 81 PRO A CA 1
ATOM 699 C C . PRO A 1 81 ? 16.982 0.404 -0.284 1.00 55.06 81 PRO A C 1
ATOM 701 O O . PRO A 1 81 ? 17.885 -0.053 0.408 1.00 55.06 81 PRO A O 1
ATOM 704 N N . GLU A 1 82 ? 16.703 1.709 -0.301 1.00 55.28 82 GLU A N 1
ATOM 705 C CA . GLU A 1 82 ? 17.416 2.677 0.558 1.00 55.28 82 GLU A CA 1
ATOM 706 C C . GLU A 1 82 ? 17.298 2.345 2.053 1.00 55.28 82 GLU A C 1
ATOM 708 O O . GLU A 1 82 ? 18.052 2.848 2.881 1.00 55.28 82 GLU A O 1
ATOM 713 N N . ILE A 1 83 ? 16.329 1.504 2.408 1.00 57.47 83 ILE A N 1
ATOM 714 C CA . ILE A 1 83 ? 16.011 1.149 3.776 1.00 57.47 83 ILE A CA 1
ATOM 715 C C . ILE A 1 83 ? 15.811 -0.362 3.782 1.00 57.47 83 ILE A C 1
ATOM 717 O O . ILE A 1 83 ? 14.873 -0.871 3.159 1.00 57.47 83 ILE A O 1
ATOM 721 N N . GLU A 1 84 ? 16.682 -1.100 4.476 1.00 54.47 84 GLU A N 1
ATOM 722 C CA . GLU A 1 84 ? 16.310 -2.436 4.933 1.00 54.47 84 GLU A CA 1
ATOM 723 C C . GLU A 1 84 ? 14.949 -2.292 5.607 1.00 54.47 84 GLU A C 1
ATOM 725 O O . GLU A 1 84 ? 14.811 -1.528 6.564 1.00 54.47 84 GLU A O 1
ATOM 730 N N . THR A 1 85 ? 13.926 -2.973 5.087 1.00 53.78 85 THR A N 1
ATOM 731 C CA . THR A 1 85 ? 12.638 -3.109 5.765 1.00 53.78 85 THR A CA 1
ATOM 732 C C . THR A 1 85 ? 12.877 -3.865 7.063 1.00 53.78 85 THR A C 1
ATOM 734 O O . THR A 1 85 ? 12.653 -5.068 7.165 1.00 53.78 85 THR A O 1
ATOM 737 N N . THR A 1 86 ? 13.380 -3.153 8.061 1.00 55.53 86 THR A N 1
ATOM 738 C CA . THR A 1 86 ? 13.312 -3.549 9.445 1.00 55.53 86 THR A CA 1
ATOM 739 C C . THR A 1 86 ? 11.839 -3.433 9.782 1.00 55.53 86 THR A C 1
ATOM 741 O O . THR A 1 86 ? 11.238 -2.358 9.731 1.00 55.53 86 THR A O 1
ATOM 744 N N . PHE A 1 87 ? 11.205 -4.571 10.047 1.00 62.03 87 PHE A N 1
ATOM 745 C CA . PHE A 1 87 ? 9.953 -4.540 10.779 1.00 62.03 87 PHE A CA 1
ATOM 746 C C . PHE A 1 87 ? 10.2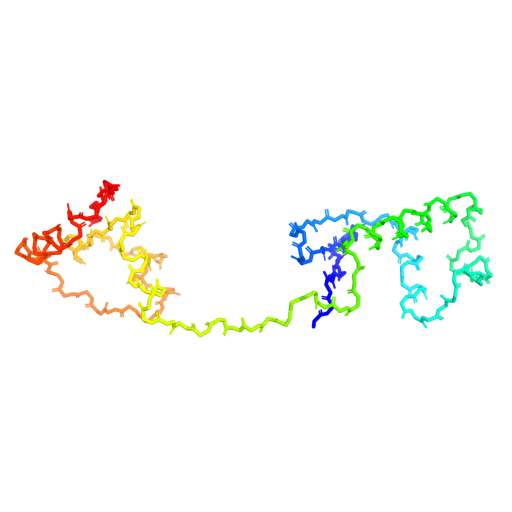88 -3.858 12.103 1.00 62.03 87 PHE A C 1
ATOM 748 O O . PHE A 1 87 ? 10.991 -4.438 12.931 1.00 62.03 87 PHE A O 1
ATOM 755 N N . GLY A 1 88 ? 9.906 -2.584 12.232 1.00 66.56 88 GLY A N 1
ATOM 756 C CA . GLY A 1 88 ? 10.219 -1.793 13.411 1.00 66.56 88 GLY A CA 1
ATOM 757 C C . GLY A 1 88 ? 9.763 -2.560 14.644 1.00 66.56 88 GLY A C 1
ATOM 758 O O . GLY A 1 88 ? 8.608 -2.986 14.717 1.00 66.56 88 GLY A O 1
ATOM 759 N N . GLN A 1 89 ? 10.677 -2.799 15.582 1.00 78.88 89 GLN A N 1
ATOM 760 C CA . GLN A 1 89 ? 10.299 -3.405 16.850 1.00 78.88 89 GLN A CA 1
ATOM 761 C C . GLN A 1 89 ? 9.383 -2.426 17.581 1.00 78.88 89 GLN A C 1
ATOM 763 O O . GLN A 1 89 ? 9.714 -1.251 17.732 1.00 78.88 89 GLN A O 1
ATOM 768 N N . LEU A 1 90 ? 8.217 -2.904 18.013 1.00 84.44 90 LEU A N 1
ATOM 769 C CA . LEU A 1 90 ? 7.319 -2.111 18.843 1.00 84.44 90 LEU A CA 1
ATOM 770 C C . LEU A 1 90 ? 7.989 -1.874 20.198 1.00 84.44 90 LEU A C 1
ATOM 772 O O . LEU A 1 90 ? 8.163 -2.815 20.971 1.00 84.44 90 LEU A O 1
ATOM 776 N N . THR A 1 91 ? 8.349 -0.624 20.488 1.00 89.88 91 THR A N 1
ATOM 777 C CA . THR A 1 91 ? 8.839 -0.237 21.816 1.00 89.88 91 THR A CA 1
ATOM 778 C C . THR A 1 91 ? 7.700 0.286 22.688 1.00 89.88 91 THR A C 1
ATOM 780 O O . THR A 1 91 ? 6.650 0.715 22.195 1.00 89.88 91 THR A O 1
ATOM 783 N N . ALA A 1 92 ? 7.897 0.261 24.007 1.00 90.88 92 ALA A N 1
ATOM 784 C CA . ALA A 1 92 ? 6.918 0.785 24.955 1.00 90.88 92 ALA A CA 1
ATOM 785 C C . ALA A 1 92 ? 6.668 2.288 24.738 1.00 90.88 92 ALA A C 1
ATOM 787 O O . ALA A 1 92 ? 5.527 2.743 24.805 1.00 90.88 92 ALA A O 1
ATOM 788 N N . GLU A 1 93 ? 7.715 3.043 24.399 1.00 90.56 93 GLU A N 1
ATOM 789 C CA . GLU A 1 93 ? 7.646 4.476 24.114 1.00 90.56 93 GLU A CA 1
ATOM 790 C C . GLU A 1 93 ? 6.798 4.755 22.871 1.00 90.56 93 GLU A C 1
ATOM 792 O O . GLU A 1 93 ? 5.980 5.672 22.885 1.00 90.56 93 GLU A O 1
ATOM 797 N N . MET A 1 94 ? 6.931 3.938 21.817 1.00 88.69 94 MET A N 1
ATOM 798 C CA . MET A 1 94 ? 6.093 4.055 20.620 1.00 88.69 94 MET A CA 1
ATOM 799 C C . MET A 1 94 ? 4.618 3.851 20.966 1.00 88.69 94 MET A C 1
ATOM 801 O O . MET A 1 94 ? 3.777 4.648 20.554 1.00 88.69 94 MET A O 1
ATOM 805 N N . ILE A 1 95 ? 4.298 2.816 21.751 1.00 86.88 95 ILE A N 1
ATOM 806 C CA . ILE A 1 95 ? 2.922 2.535 22.187 1.00 86.88 95 ILE A CA 1
ATOM 807 C C . ILE A 1 95 ? 2.374 3.708 23.004 1.00 86.88 95 ILE A C 1
ATOM 809 O O . ILE A 1 95 ? 1.267 4.178 22.737 1.00 86.88 95 ILE A O 1
ATOM 813 N N . GLN A 1 96 ? 3.154 4.214 23.961 1.00 85.81 96 GLN A N 1
ATOM 814 C CA . GLN A 1 96 ? 2.764 5.355 24.784 1.00 85.81 96 GLN A CA 1
ATOM 815 C C . GLN A 1 96 ? 2.492 6.596 23.925 1.00 85.81 96 GLN A C 1
ATOM 817 O O . GLN A 1 96 ? 1.431 7.203 24.055 1.00 85.81 96 GLN A O 1
ATOM 822 N N . GLN A 1 97 ? 3.389 6.926 22.993 1.00 85.94 97 GLN A N 1
ATOM 823 C CA . GLN A 1 97 ? 3.204 8.050 22.076 1.00 85.94 97 GLN A CA 1
ATOM 824 C C . GLN A 1 97 ? 1.947 7.902 21.214 1.00 85.94 97 GLN A C 1
ATOM 826 O O . GLN A 1 97 ? 1.252 8.891 20.984 1.00 85.94 97 GLN A O 1
ATOM 831 N N . GLN A 1 98 ? 1.627 6.695 20.733 1.00 86.38 98 GLN A N 1
ATOM 832 C CA . GLN A 1 98 ? 0.401 6.480 19.958 1.00 86.38 98 GLN A CA 1
ATOM 833 C C . GLN A 1 98 ? -0.863 6.634 20.815 1.00 86.38 98 GLN A C 1
ATOM 835 O O . GLN A 1 98 ? -1.843 7.208 20.344 1.00 86.38 98 GLN A O 1
ATOM 840 N N . LEU A 1 99 ? -0.845 6.176 22.072 1.00 82.06 99 LEU A N 1
ATOM 841 C CA . LEU A 1 99 ? -1.971 6.337 22.998 1.00 82.06 99 LEU A CA 1
ATOM 842 C C . LEU A 1 99 ? -2.191 7.805 23.393 1.00 82.06 99 LEU A C 1
ATOM 844 O O . LEU A 1 99 ? -3.329 8.268 23.408 1.00 82.06 99 LEU A O 1
ATOM 848 N N . GLU A 1 100 ? -1.116 8.550 23.660 1.00 82.12 100 GLU A N 1
ATOM 849 C CA . GLU A 1 100 ? -1.168 9.982 23.996 1.00 82.12 100 GLU A CA 1
ATOM 850 C C . GLU A 1 100 ? -1.619 10.861 22.819 1.00 82.12 100 GLU A C 1
ATOM 852 O O . GLU A 1 100 ? -2.113 11.968 23.024 1.00 82.12 100 GLU A O 1
ATOM 857 N N . ASN A 1 101 ? -1.455 10.381 21.584 1.00 82.75 101 ASN A N 1
ATOM 858 C CA . ASN A 1 101 ? -1.848 11.088 20.363 1.00 82.75 101 ASN A CA 1
ATOM 859 C C . ASN A 1 101 ? -3.032 10.421 19.648 1.00 82.75 101 ASN A C 1
ATOM 861 O O . ASN A 1 101 ? -3.234 10.633 18.446 1.00 82.75 101 ASN A O 1
ATOM 865 N N . LEU A 1 102 ? -3.816 9.611 20.367 1.00 84.38 102 LEU A N 1
ATOM 866 C CA . LEU A 1 102 ? -4.969 8.920 19.807 1.00 84.38 102 LEU A CA 1
ATOM 867 C C . LEU A 1 102 ? -5.965 9.936 19.230 1.00 84.38 102 LEU A C 1
ATOM 869 O O . LEU A 1 102 ? -6.518 10.765 19.946 1.00 84.38 102 LEU A O 1
ATOM 873 N N . LYS A 1 103 ? -6.221 9.859 17.921 1.00 84.88 103 LYS A N 1
ATOM 874 C CA . LYS A 1 103 ? -7.132 10.791 17.231 1.00 84.88 103 LYS A CA 1
ATOM 875 C C . LYS A 1 103 ? -8.594 10.376 17.316 1.00 84.88 103 LYS A C 1
ATOM 877 O O . LYS A 1 103 ? -9.473 11.235 17.330 1.00 84.88 103 LYS A O 1
ATOM 882 N N . VAL A 1 104 ? -8.847 9.069 17.314 1.00 85.88 104 VAL A N 1
ATOM 883 C CA . VAL A 1 104 ? -10.187 8.483 17.260 1.00 85.88 104 VAL A CA 1
ATOM 884 C C . VAL A 1 104 ? -10.267 7.353 18.273 1.00 85.88 104 VAL A C 1
ATOM 886 O O . VAL A 1 104 ? -9.439 6.445 18.253 1.00 85.88 104 VAL A O 1
ATOM 889 N N . LEU A 1 105 ? -11.288 7.400 19.124 1.00 86.38 105 LEU A N 1
ATOM 890 C CA . LEU A 1 105 ? -11.655 6.310 20.019 1.00 86.38 105 LEU A CA 1
ATOM 891 C C . LEU A 1 105 ? -13.050 5.815 19.631 1.00 86.38 105 LEU A C 1
ATOM 893 O O . LEU A 1 105 ? -14.004 6.593 19.653 1.00 86.38 105 LEU A O 1
ATOM 897 N N . THR A 1 106 ? -13.158 4.533 19.278 1.00 89.75 106 THR A N 1
ATOM 898 C CA . THR A 1 106 ? -14.435 3.895 18.926 1.00 89.75 106 THR A CA 1
ATOM 899 C C . THR A 1 106 ? -14.841 2.928 20.027 1.00 89.75 106 THR A C 1
ATOM 901 O O . THR A 1 106 ? -14.077 2.022 20.351 1.00 89.75 106 THR A O 1
ATOM 904 N N . PHE A 1 107 ? -16.033 3.111 20.594 1.00 91.81 107 PHE A N 1
ATOM 905 C CA . PHE A 1 107 ? -16.639 2.129 21.491 1.00 91.81 107 PHE A CA 1
ATOM 906 C C . PHE A 1 107 ? -17.661 1.295 20.731 1.00 91.81 107 PHE A C 1
ATOM 908 O O . PHE A 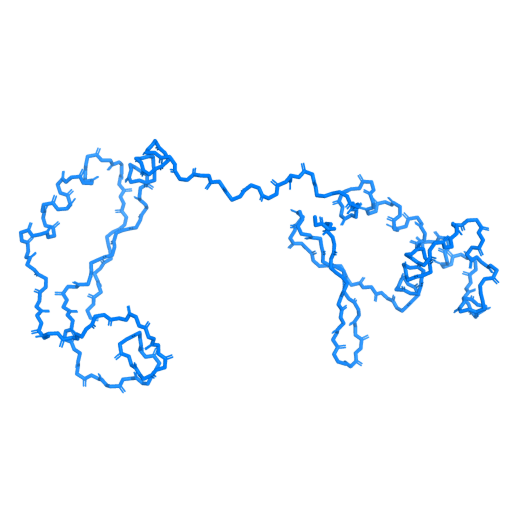1 107 ? -18.599 1.847 20.161 1.00 91.81 107 PHE A O 1
ATOM 915 N N . GLU A 1 108 ? -17.517 -0.024 20.791 1.00 91.12 108 GLU A N 1
ATOM 916 C CA . GLU A 1 108 ? -18.616 -0.948 20.528 1.00 91.12 108 GLU A CA 1
ATOM 917 C C . GLU A 1 108 ? -19.536 -0.924 21.751 1.00 91.12 108 GLU A C 1
ATOM 919 O O . GLU A 1 108 ? -19.214 -1.470 22.805 1.00 91.12 108 GLU A O 1
ATOM 924 N N . VAL A 1 109 ? -20.638 -0.178 21.658 1.00 93.06 109 VAL A N 1
ATOM 925 C CA . VAL A 1 109 ? -21.526 0.062 22.809 1.00 93.06 109 VAL A CA 1
ATOM 926 C C . VAL A 1 109 ? -22.450 -1.122 23.086 1.00 93.06 109 VAL A C 1
ATOM 928 O O . VAL A 1 109 ? -23.037 -1.217 24.165 1.00 93.06 109 VAL A O 1
ATOM 931 N N . THR A 1 110 ? -22.584 -2.024 22.120 1.00 92.44 110 THR A N 1
ATOM 932 C CA . THR A 1 110 ? -23.306 -3.286 22.217 1.00 92.44 110 THR A CA 1
ATOM 933 C C . THR A 1 110 ? -22.798 -4.233 21.140 1.00 92.44 110 THR A C 1
ATOM 935 O O . THR A 1 110 ? -22.453 -3.785 20.053 1.00 92.44 110 THR A O 1
ATOM 938 N N . ASP A 1 111 ? -22.776 -5.530 21.429 1.00 91.38 111 ASP A N 1
ATOM 939 C CA . ASP A 1 111 ? -22.555 -6.570 20.414 1.00 91.38 111 ASP A CA 1
ATOM 940 C C . ASP A 1 111 ? -23.894 -7.120 19.867 1.00 91.38 111 ASP A C 1
ATOM 942 O O . ASP A 1 111 ? -23.931 -8.059 19.065 1.00 91.38 111 ASP A O 1
ATOM 946 N N . LYS A 1 112 ? -25.031 -6.559 20.309 1.00 92.44 112 LYS A N 1
ATOM 947 C CA . LYS A 1 112 ? -26.362 -6.929 19.822 1.00 92.44 112 LYS A CA 1
ATOM 948 C C . LYS A 1 112 ? -26.569 -6.368 18.426 1.00 92.44 112 LYS A C 1
ATOM 950 O O . LYS A 1 112 ? -26.470 -5.172 18.206 1.00 92.44 112 LYS A O 1
ATOM 955 N N . CYS A 1 113 ? -27.018 -7.215 17.509 1.00 90.81 113 CYS A N 1
ATOM 956 C CA . CYS A 1 113 ? -27.469 -6.777 16.196 1.00 90.81 113 CYS A CA 1
ATOM 957 C C . CYS A 1 113 ? -28.707 -7.578 15.791 1.00 90.81 113 CYS A C 1
ATOM 959 O O . CYS A 1 113 ? -28.750 -8.796 15.960 1.00 90.81 113 CYS A O 1
ATOM 961 N N . ASN A 1 114 ? -29.715 -6.901 15.244 1.00 92.25 114 ASN A N 1
ATOM 962 C CA . ASN A 1 114 ? -30.934 -7.526 14.722 1.00 92.25 114 ASN A CA 1
ATOM 963 C C . ASN A 1 114 ? -30.804 -7.954 13.249 1.00 92.25 114 ASN A C 1
ATOM 965 O O . ASN A 1 114 ? -31.787 -8.380 12.643 1.00 92.25 114 ASN A O 1
ATOM 969 N N . LEU A 1 115 ? -29.605 -7.838 12.672 1.00 92.06 115 LEU A N 1
ATOM 970 C CA . LEU A 1 115 ? -29.288 -8.249 11.311 1.00 92.06 115 LEU A CA 1
ATOM 971 C C . LEU A 1 115 ? -28.286 -9.410 11.306 1.00 92.06 115 LEU A C 1
ATOM 973 O O . LEU A 1 115 ? -27.484 -9.589 12.225 1.00 92.06 115 LEU A O 1
ATOM 977 N N . ASN A 1 116 ? -28.308 -10.178 10.217 1.00 90.19 116 ASN A N 1
ATOM 978 C CA . ASN A 1 116 ? -27.379 -11.279 9.964 1.00 90.19 116 ASN A CA 1
ATOM 979 C C . ASN A 1 116 ? -26.612 -11.052 8.651 1.00 90.19 116 ASN A C 1
ATOM 981 O O . ASN A 1 116 ? -26.682 -11.845 7.711 1.00 90.19 116 ASN A O 1
ATOM 985 N N . CYS A 1 117 ? -25.949 -9.899 8.547 1.00 92.31 117 CYS A N 1
ATOM 986 C CA . CYS A 1 117 ? -25.257 -9.487 7.330 1.00 92.31 117 CYS A CA 1
ATOM 987 C C . CYS A 1 117 ? -24.082 -10.425 7.024 1.00 92.31 117 CYS A C 1
ATOM 989 O O . CYS A 1 117 ? -23.178 -10.590 7.842 1.00 92.31 117 CYS A O 1
ATOM 991 N N . LYS A 1 118 ? -24.049 -10.980 5.805 1.00 93.56 118 LYS A N 1
ATOM 992 C CA . LYS A 1 118 ? -23.007 -11.928 5.381 1.00 93.56 118 LYS A CA 1
ATOM 993 C C . LYS A 1 118 ? -21.594 -11.344 5.518 1.00 93.56 118 LYS A C 1
ATOM 995 O O . LYS A 1 118 ? -20.710 -12.023 6.020 1.00 93.56 118 LYS A O 1
ATOM 1000 N N . TYR A 1 119 ? -21.410 -10.087 5.117 1.00 93.88 119 TYR A N 1
ATOM 1001 C CA . TYR A 1 119 ? -20.134 -9.359 5.147 1.00 93.88 119 TYR A CA 1
ATOM 1002 C C . TYR A 1 119 ? -19.899 -8.566 6.448 1.00 93.88 119 TYR A C 1
ATOM 1004 O O . TYR A 1 119 ? -19.022 -7.709 6.491 1.00 93.88 119 TYR A O 1
ATOM 1012 N N . CYS A 1 120 ? -20.681 -8.808 7.505 1.00 91.06 120 CYS A N 1
ATOM 1013 C CA . CYS A 1 120 ? -20.350 -8.281 8.829 1.00 91.06 120 CYS A CA 1
ATOM 1014 C C . CYS A 1 120 ? -19.052 -8.930 9.328 1.00 91.06 120 CYS A C 1
ATOM 1016 O O . CYS A 1 120 ? -18.808 -10.099 9.036 1.00 91.06 120 CYS A O 1
ATOM 1018 N N . THR A 1 121 ? -18.255 -8.212 10.118 1.00 88.19 121 THR A N 1
ATOM 1019 C CA . THR A 1 121 ? -17.080 -8.764 10.818 1.00 88.19 121 THR A CA 1
ATOM 1020 C C . THR A 1 121 ? -17.438 -9.961 11.707 1.00 88.19 121 THR A C 1
ATOM 1022 O O . THR A 1 121 ? -16.646 -10.892 11.804 1.00 88.19 121 THR A O 1
ATOM 1025 N N . TYR A 1 122 ? -18.656 -9.972 12.261 1.00 88.56 122 TYR A N 1
ATOM 1026 C CA . TYR A 1 122 ? -19.277 -11.084 13.002 1.00 88.56 122 TYR A CA 1
ATOM 1027 C C . TYR A 1 122 ? -20.114 -12.034 12.118 1.00 88.56 122 TYR A C 1
ATOM 1029 O O . TYR A 1 122 ? -20.936 -12.807 12.609 1.00 88.56 122 TYR A O 1
ATOM 1037 N N . GLY A 1 123 ? -20.007 -11.896 10.796 1.00 87.62 123 GLY A N 1
ATOM 1038 C CA . GLY A 1 123 ? -20.726 -12.685 9.801 1.00 87.62 123 GLY A CA 1
ATOM 1039 C C . GLY A 1 123 ? -19.952 -13.931 9.366 1.00 87.62 123 GLY A C 1
ATOM 1040 O O . GLY A 1 123 ? -18.981 -14.351 9.982 1.00 87.62 123 GLY A O 1
ATOM 1041 N N . GLN A 1 124 ? -20.372 -14.527 8.251 1.00 88.44 124 GLN A N 1
ATOM 1042 C CA . GLN A 1 124 ? -19.851 -15.826 7.793 1.00 88.44 124 GLN A CA 1
ATOM 1043 C C . GLN A 1 124 ? -18.500 -15.745 7.068 1.00 88.44 124 GLN A C 1
ATOM 1045 O O . GLN A 1 124 ? -17.877 -16.773 6.817 1.00 88.44 124 GLN A O 1
ATOM 1050 N N . VAL A 1 125 ? -18.091 -14.549 6.638 1.00 93.06 125 VAL A N 1
ATOM 1051 C CA . VAL A 1 125 ? -16.973 -14.373 5.692 1.00 93.06 125 VAL A CA 1
ATOM 1052 C C . VAL A 1 125 ? -15.666 -14.005 6.406 1.00 93.06 125 VAL A C 1
ATOM 1054 O O . VAL A 1 125 ? -14.600 -14.095 5.804 1.00 93.06 125 VAL A O 1
ATOM 1057 N N . TYR A 1 126 ? -15.730 -13.630 7.686 1.00 88.12 126 TYR A N 1
ATOM 1058 C CA . TYR A 1 126 ? -14.577 -13.228 8.493 1.00 88.12 126 TYR A CA 1
ATOM 1059 C C . TYR A 1 126 ? -14.391 -14.180 9.683 1.00 88.12 126 TYR A C 1
ATOM 1061 O O . TYR A 1 126 ? -15.362 -14.693 10.233 1.00 88.12 126 TYR A O 1
ATOM 1069 N N . GLN A 1 127 ? -13.139 -14.419 10.078 1.00 87.56 127 GLN A N 1
ATOM 1070 C CA . GLN A 1 127 ? -12.753 -15.276 11.209 1.00 87.56 127 GLN A CA 1
ATOM 1071 C C . GLN A 1 127 ? -12.043 -14.452 12.292 1.00 87.56 127 GLN A C 1
ATOM 1073 O O . GLN A 1 127 ? -11.622 -13.326 12.031 1.00 87.56 127 GLN A O 1
ATOM 1078 N N . GLY A 1 128 ? -11.878 -15.024 13.489 1.00 87.00 128 GLY A N 1
ATOM 1079 C CA . GLY A 1 128 ? -11.122 -14.401 14.585 1.00 87.00 128 GLY A CA 1
ATOM 1080 C C . GLY A 1 128 ? -11.885 -13.327 15.363 1.00 87.00 128 GLY A C 1
ATOM 1081 O O . GLY A 1 128 ? -11.262 -12.553 16.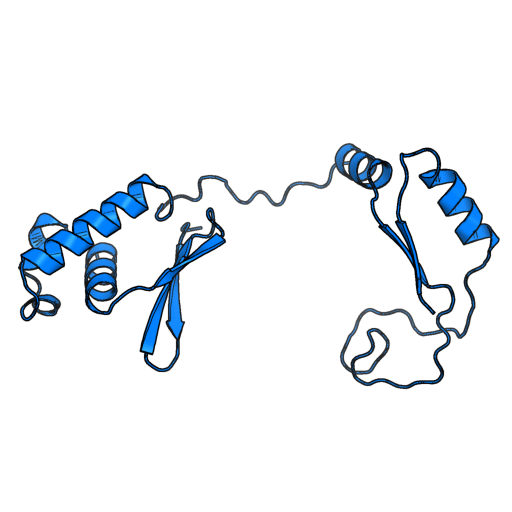081 1.00 87.00 128 GLY A O 1
ATOM 1082 N N . HIS A 1 129 ? -13.209 -13.266 15.210 1.00 85.12 129 HIS A N 1
ATOM 1083 C CA . HIS A 1 129 ? -14.077 -12.462 16.064 1.00 85.12 129 HIS A CA 1
ATOM 1084 C C . HIS A 1 129 ? -14.529 -13.272 17.283 1.00 85.12 129 HIS A C 1
ATOM 1086 O O . HIS A 1 129 ? -14.706 -14.489 17.192 1.00 85.12 129 HIS A O 1
ATOM 1092 N N . ASP A 1 130 ? -14.757 -12.585 18.399 1.00 85.25 130 ASP A N 1
ATOM 1093 C CA . ASP A 1 130 ? -15.398 -13.186 19.564 1.00 85.25 130 ASP A CA 1
ATOM 1094 C C . ASP A 1 130 ? -16.877 -13.480 19.271 1.00 85.25 130 ASP A C 1
ATOM 1096 O O . ASP A 1 130 ? -17.543 -12.773 18.507 1.00 85.25 130 ASP A O 1
ATOM 1100 N N . GLU A 1 131 ? -17.413 -14.536 19.885 1.00 85.94 131 GLU A N 1
ATOM 1101 C CA . GLU A 1 131 ? -18.840 -14.835 19.795 1.00 85.94 131 GLU A CA 1
ATOM 1102 C C . GLU A 1 131 ? -19.667 -13.718 20.439 1.00 85.94 131 GLU A C 1
ATOM 1104 O O . GLU A 1 131 ? -19.449 -13.369 21.603 1.00 85.94 131 GLU A O 1
ATOM 1109 N N . ARG A 1 132 ? -20.674 -13.216 19.713 1.00 87.56 132 ARG A N 1
ATOM 1110 C CA . ARG A 1 132 ? -21.622 -12.223 20.237 1.00 87.56 132 ARG A CA 1
ATOM 1111 C C . ARG A 1 132 ? -22.387 -12.799 21.427 1.00 87.56 132 ARG A C 1
ATOM 1113 O O . ARG A 1 132 ? -23.116 -13.780 21.294 1.00 87.56 132 ARG A O 1
ATOM 1120 N N . GLN A 1 133 ? -22.259 -12.147 22.575 1.00 90.88 133 GLN A N 1
ATOM 1121 C CA . GLN A 1 133 ? -22.894 -12.518 23.837 1.00 90.88 133 GLN A CA 1
ATOM 1122 C C . GLN A 1 133 ? -24.204 -11.757 24.087 1.00 90.88 133 GLN A C 1
ATOM 1124 O O . GLN A 1 133 ? -24.887 -12.018 25.080 1.00 90.88 133 GLN A O 1
ATOM 1129 N N . GLY A 1 134 ? -24.560 -10.797 23.229 1.00 90.81 134 GLY A N 1
ATOM 1130 C CA . GLY A 1 134 ? -25.771 -9.993 23.371 1.00 90.81 134 GLY A CA 1
ATOM 1131 C C . GLY A 1 134 ? -25.709 -9.064 24.585 1.00 90.81 134 GLY A C 1
ATOM 1132 O O . GLY A 1 134 ? -26.691 -8.924 25.321 1.00 90.81 134 GLY A O 1
ATOM 1133 N N . LYS A 1 135 ? -24.556 -8.449 24.831 1.00 92.44 135 LYS A N 1
ATOM 1134 C CA . LYS A 1 135 ? -24.258 -7.569 25.957 1.00 92.44 135 LYS A CA 1
ATOM 1135 C C . LYS A 1 135 ? -24.055 -6.135 25.482 1.00 92.44 135 LYS A C 1
ATOM 1137 O O . LYS A 1 135 ? -23.594 -5.861 24.382 1.00 92.44 135 LYS A O 1
ATOM 1142 N N . ASN A 1 136 ? -24.406 -5.206 26.361 1.00 95.38 136 ASN A N 1
ATOM 1143 C CA . ASN A 1 136 ? -24.050 -3.804 26.194 1.00 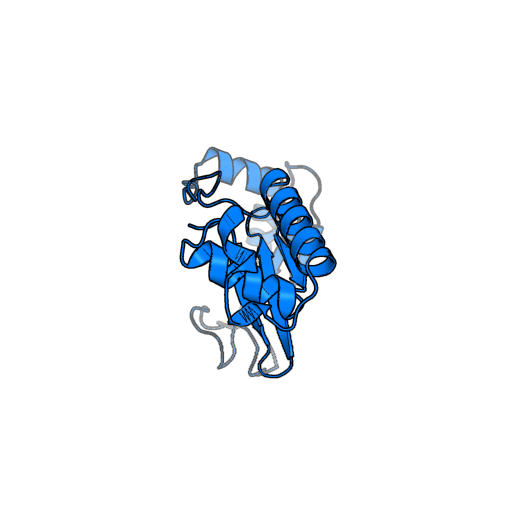95.38 136 ASN A CA 1
ATOM 1144 C C . ASN A 1 136 ? -22.714 -3.544 26.890 1.00 95.38 136 ASN A C 1
ATOM 1146 O O . ASN A 1 136 ? -22.408 -4.180 27.902 1.00 95.38 136 ASN A O 1
ATOM 1150 N N . LEU A 1 137 ? -21.964 -2.574 26.383 1.00 94.25 137 LEU A N 1
ATOM 1151 C CA . LEU A 1 137 ? -20.791 -2.042 27.053 1.00 94.25 137 LEU A CA 1
ATOM 1152 C C . LEU A 1 137 ? -21.195 -1.436 28.398 1.00 94.25 137 LEU A C 1
ATOM 1154 O O . LEU A 1 137 ? -22.094 -0.596 28.478 1.00 94.25 137 LEU A O 1
ATOM 1158 N N . ASP A 1 138 ? -20.496 -1.837 29.455 1.00 94.94 138 ASP A N 1
ATOM 1159 C CA . ASP A 1 138 ? -20.674 -1.229 30.765 1.00 94.94 138 ASP A CA 1
ATOM 1160 C C . ASP A 1 138 ? -20.184 0.228 30.734 1.00 94.94 138 ASP A C 1
ATOM 1162 O O . ASP A 1 138 ? -19.040 0.526 30.373 1.00 94.94 138 ASP A O 1
ATOM 1166 N N . PHE A 1 139 ? -21.052 1.156 31.137 1.00 93.00 139 PHE A N 1
ATOM 1167 C CA . PHE A 1 139 ? -20.741 2.584 31.144 1.00 93.00 139 PHE A CA 1
ATOM 1168 C C . PHE A 1 139 ? -19.511 2.923 32.000 1.00 93.00 139 PHE A C 1
ATOM 1170 O O . PHE A 1 139 ? -18.752 3.834 31.664 1.00 93.00 139 PHE A O 1
ATOM 1177 N N . SER A 1 140 ? -19.279 2.191 33.093 1.00 94.75 140 SER A N 1
ATOM 1178 C CA . SER A 1 140 ? -18.106 2.384 33.947 1.00 94.75 140 SER A CA 1
ATOM 1179 C C . SER A 1 140 ? -16.804 2.090 33.203 1.00 94.75 140 SER A C 1
ATOM 1181 O O . SER A 1 140 ? -15.831 2.823 33.385 1.00 94.75 140 SER A O 1
ATOM 1183 N N . ILE A 1 141 ? -16.792 1.099 32.305 1.00 92.31 141 ILE A N 1
ATOM 1184 C CA . ILE A 1 141 ? -15.636 0.774 31.460 1.00 92.31 141 ILE A CA 1
ATOM 1185 C C . ILE A 1 141 ? -15.357 1.936 30.507 1.00 92.31 141 ILE A C 1
ATOM 1187 O O . ILE A 1 141 ? -14.237 2.452 30.483 1.00 92.31 141 ILE A O 1
ATOM 1191 N N . ALA A 1 142 ? -16.383 2.401 29.787 1.00 90.94 142 ALA A N 1
ATOM 1192 C CA . ALA A 1 142 ? -16.257 3.530 28.866 1.00 90.94 142 ALA A CA 1
ATOM 1193 C C . ALA A 1 142 ? -15.752 4.790 29.587 1.00 90.94 142 ALA A C 1
ATOM 1195 O O . ALA A 1 142 ? -14.787 5.423 29.158 1.00 90.94 142 ALA A O 1
ATOM 1196 N N . ARG A 1 143 ? -16.343 5.114 30.744 1.00 90.44 143 ARG A N 1
ATOM 1197 C CA . ARG A 1 143 ? -15.948 6.257 31.576 1.00 90.44 143 ARG A CA 1
ATOM 1198 C C . ARG A 1 143 ? -14.512 6.138 32.078 1.00 90.44 143 ARG A C 1
ATOM 1200 O O . ARG A 1 143 ? -13.772 7.116 32.037 1.00 90.44 143 ARG A O 1
ATOM 1207 N N . ASN A 1 144 ? -14.104 4.963 32.551 1.00 90.19 144 ASN A N 1
ATOM 1208 C CA . ASN A 1 144 ? -12.744 4.739 33.033 1.00 90.19 144 ASN A CA 1
ATOM 1209 C C . ASN A 1 144 ? -11.717 4.896 31.908 1.00 90.19 144 ASN A C 1
ATOM 1211 O O . ASN A 1 144 ? -10.669 5.504 32.126 1.00 90.19 144 ASN A O 1
ATOM 1215 N N . MET A 1 145 ? -12.032 4.410 30.706 1.00 86.94 145 MET A N 1
ATOM 1216 C CA . MET A 1 145 ? -11.186 4.573 29.525 1.00 86.94 145 MET A CA 1
ATOM 1217 C C . MET A 1 145 ? -11.069 6.049 29.121 1.00 86.94 145 MET A C 1
ATOM 1219 O O . MET A 1 145 ? -9.962 6.568 28.974 1.00 86.94 145 MET A O 1
ATOM 1223 N N . LEU A 1 146 ? -12.197 6.764 29.058 1.00 86.00 146 LEU A N 1
ATOM 1224 C CA . LEU A 1 146 ? -12.229 8.204 28.788 1.00 86.00 146 LEU A CA 1
ATOM 1225 C C . LEU A 1 146 ? -11.473 9.019 29.845 1.00 86.00 146 LEU A C 1
ATOM 1227 O O . LEU A 1 146 ? -10.776 9.956 29.489 1.00 86.00 146 LEU A O 1
ATOM 1231 N N . ASN A 1 147 ? -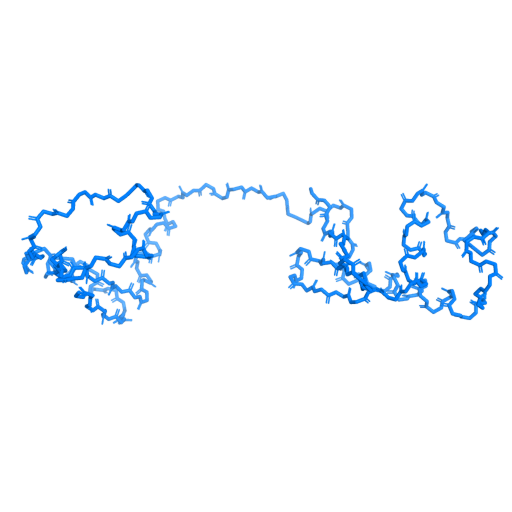11.541 8.664 31.129 1.00 85.88 147 ASN A N 1
ATOM 1232 C CA . ASN A 1 147 ? -10.784 9.358 32.179 1.00 85.88 147 ASN A CA 1
ATOM 1233 C C . ASN A 1 147 ? -9.265 9.158 32.054 1.00 85.88 147 ASN A C 1
ATOM 1235 O O . ASN A 1 147 ? -8.491 10.019 32.480 1.00 85.88 147 ASN A O 1
ATOM 1239 N N . ARG A 1 148 ? -8.832 8.016 31.507 1.00 80.50 148 ARG A N 1
ATOM 1240 C CA . ARG A 1 148 ? -7.414 7.723 31.262 1.00 80.50 148 ARG A CA 1
ATOM 1241 C C . ARG A 1 148 ? -6.897 8.458 30.023 1.00 80.50 148 ARG A C 1
ATOM 1243 O O . ARG A 1 148 ? -5.819 9.035 30.096 1.00 80.50 148 ARG A O 1
ATOM 1250 N N . ILE A 1 149 ? -7.677 8.490 28.939 1.00 77.19 149 ILE A N 1
ATOM 1251 C CA . ILE A 1 149 ? -7.293 9.106 27.651 1.00 77.19 149 ILE A CA 1
ATOM 1252 C C . ILE A 1 149 ? -7.607 10.612 27.598 1.00 77.19 149 ILE A C 1
ATOM 1254 O O . ILE A 1 149 ? -6.888 11.379 26.975 1.00 77.19 149 ILE A O 1
ATOM 1258 N N . GLY A 1 150 ? -8.635 11.095 28.293 1.00 64.81 150 GLY A N 1
ATOM 1259 C CA . GLY A 1 150 ? -9.073 12.502 28.308 1.00 64.81 150 GLY A CA 1
ATOM 1260 C C . GLY A 1 150 ? -8.094 13.495 28.933 1.00 64.81 150 GLY A C 1
ATOM 1261 O O . GLY A 1 150 ? -8.364 14.692 28.940 1.00 64.81 150 GLY A O 1
ATOM 1262 N N . LYS A 1 151 ? -6.959 13.018 29.453 1.00 59.38 151 LYS A N 1
ATOM 1263 C CA . LYS A 1 151 ? -5.829 13.861 29.867 1.00 59.38 151 LYS A CA 1
ATOM 1264 C C . LYS A 1 151 ? -4.890 14.202 28.703 1.00 59.38 151 LYS A C 1
ATOM 1266 O O . LYS A 1 151 ? -4.166 15.190 28.791 1.00 59.38 151 LYS A O 1
ATOM 1271 N N . SER A 1 152 ? -4.909 13.412 27.628 1.00 57.50 152 SER A N 1
ATOM 1272 C CA . SER A 1 152 ? -4.265 13.722 26.350 1.00 57.50 152 SER A CA 1
ATOM 1273 C C . SER A 1 152 ? -5.204 14.543 25.459 1.00 57.50 152 SER A C 1
ATOM 1275 O O . SER A 1 152 ? -6.424 14.466 25.591 1.00 57.50 152 SER A O 1
ATOM 1277 N N . LYS A 1 153 ? -4.631 15.402 24.608 1.00 59.44 153 LYS A N 1
ATOM 1278 C CA . LYS A 1 153 ? -5.333 16.416 23.795 1.00 59.44 153 LYS A CA 1
ATOM 1279 C C . LYS A 1 153 ? -6.536 15.838 23.022 1.00 59.44 153 LYS A C 1
ATOM 1281 O O . LYS A 1 153 ? -6.559 14.660 22.693 1.00 59.44 153 LYS A O 1
ATOM 1286 N N . GLY A 1 154 ? -7.520 16.699 22.737 1.00 61.31 154 GLY A N 1
ATOM 1287 C CA . GLY A 1 154 ? -8.842 16.330 22.212 1.00 61.31 154 GLY A CA 1
ATOM 1288 C C . GLY A 1 154 ? -8.836 15.280 21.093 1.00 61.31 154 GLY A C 1
ATOM 1289 O O . GLY A 1 154 ? -8.101 15.403 20.116 1.00 61.31 154 GLY A O 1
ATOM 1290 N N . PHE A 1 155 ? -9.701 14.279 21.242 1.00 68.94 155 PHE A N 1
ATOM 1291 C CA . PHE A 1 155 ? -9.920 13.182 20.299 1.00 68.94 155 PHE A CA 1
ATOM 1292 C C . PHE A 1 155 ? -11.385 13.143 19.855 1.00 68.94 155 PHE A C 1
ATOM 1294 O O . PHE A 1 155 ? -12.278 13.632 20.551 1.00 68.94 155 PHE A O 1
ATOM 1301 N N . PHE A 1 156 ? -11.641 12.531 18.702 1.00 69.69 156 PHE A N 1
ATOM 1302 C CA . PHE A 1 156 ? -12.994 12.256 18.233 1.00 69.69 156 PHE A CA 1
ATOM 1303 C C . PHE A 1 156 ? -13.515 10.965 18.866 1.00 69.69 156 PHE A C 1
ATOM 1305 O O . PHE A 1 156 ? -12.876 9.913 18.791 1.00 69.69 156 PHE A O 1
ATOM 1312 N N . LEU A 1 157 ? -14.689 11.054 19.486 1.00 72.38 157 LEU A N 1
ATOM 1313 C CA . LEU A 1 157 ? -15.393 9.920 20.069 1.00 72.38 157 LEU A CA 1
ATOM 1314 C C . LEU A 1 157 ? -16.418 9.383 19.067 1.00 72.38 157 LEU A C 1
ATOM 1316 O O . LEU A 1 157 ? -17.310 10.121 18.651 1.00 72.38 157 LEU A O 1
ATOM 1320 N N . ILE A 1 158 ? -16.306 8.104 18.712 1.00 77.12 158 ILE A N 1
ATOM 1321 C CA . ILE A 1 158 ? -17.273 7.398 17.867 1.00 77.12 158 ILE A CA 1
ATOM 1322 C C . ILE A 1 158 ? -17.957 6.321 18.708 1.00 77.12 158 ILE A C 1
ATOM 1324 O O . ILE A 1 158 ? -17.306 5.535 19.396 1.00 77.12 158 ILE A O 1
ATOM 1328 N N . LEU A 1 159 ? -19.284 6.285 18.647 1.00 74.75 159 LEU A N 1
ATOM 1329 C CA . LEU A 1 159 ? -20.088 5.224 19.241 1.00 74.75 159 LEU A CA 1
ATOM 1330 C C . LEU A 1 159 ? -20.580 4.323 18.110 1.00 74.75 159 LEU A C 1
ATOM 1332 O O . LEU A 1 159 ? -21.250 4.802 17.195 1.00 74.75 159 LEU A O 1
ATOM 1336 N N . HIS A 1 160 ? -20.214 3.045 18.157 1.00 73.19 160 HIS A N 1
ATOM 1337 C CA . HIS A 1 160 ? -20.668 2.032 17.214 1.00 73.19 160 HIS A CA 1
ATOM 1338 C C . HIS A 1 160 ? -21.744 1.177 17.885 1.00 73.19 160 HIS A C 1
ATOM 1340 O O . HIS A 1 160 ? -21.512 0.665 18.982 1.00 73.19 160 HIS A O 1
ATOM 1346 N N . PHE A 1 161 ? -22.907 1.089 17.240 1.00 70.81 161 PHE A N 1
ATOM 1347 C CA . PHE A 1 161 ? -24.093 0.348 17.672 1.00 70.81 161 PHE A CA 1
ATOM 1348 C C . PHE A 1 161 ? -24.359 -0.815 16.722 1.00 70.81 161 PHE A C 1
ATOM 1350 O O . PHE A 1 161 ? -24.061 -0.650 15.515 1.00 70.81 161 PHE A O 1
#

Sequence (161 aa):
MKNNILFSTPDRFSYWYSISNKEYILLPPLARKIIMLLESGIKTEDIWKQKELERETKADILYYLHKIEYLKNQHFWSEEPEIETTFGQLTAEMIQQQLENLKVLTFEVTDKCNLNCKYCTYGQVYQGHDERQGKNLDFSIARNMLNRIGKSKGFFLILHF

pLDDT: mean 84.51, std 10.56, range [53.78, 95.38]